Protein AF-A0A2W6ZX08-F1 (afdb_monomer_lite)

Sequence (67 aa):
MNDNDISNAKDPDLRASLGALRRAAQQARKTAIQTQTNLVIVKDGRMQRISADELRQQAKAEQKPQV

Foldseek 3Di:
DPLVPQCPDPDPVSNCVSVVVVVVVVVQLVVCLVVQHWDWDQDPNDIDIHGSVNSVVVVVVVPDPPD

pLDDT: mean 86.12, std 14.35, range [47.03, 97.81]

Radius of gyration: 14.45 Å; chains: 1; bounding box: 36×22×37 Å

Secondary structure (DSSP, 8-state):
--HHHHTT-SSHHHHHHHHHHHHHHHHHHHHHHHHT-PEEEEETTEEEEE-HHHHHHHHHHHHS---

Structure (mmCIF, N/CA/C/O backbone):
data_AF-A0A2W6ZX08-F1
#
_entry.id   AF-A0A2W6ZX08-F1
#
loop_
_atom_site.group_PDB
_atom_site.id
_atom_site.type_symbol
_atom_site.label_atom_id
_atom_site.label_alt_id
_atom_site.label_comp_id
_atom_site.label_asym_id
_atom_site.label_entity_id
_atom_site.label_seq_id
_atom_site.pdbx_PDB_ins_code
_atom_site.Cartn_x
_atom_site.Cartn_y
_atom_site.Cartn_z
_atom_site.occupancy
_atom_site.B_iso_or_equiv
_atom_site.auth_seq_id
_atom_site.auth_comp_id
_atom_site.auth_asym_id
_atom_site.auth_atom_id
_atom_site.pdbx_PDB_model_num
ATOM 1 N N . MET A 1 1 ? 10.821 -10.472 -4.886 1.00 48.69 1 MET A N 1
ATOM 2 C CA . MET A 1 1 ? 11.704 -9.352 -5.276 1.00 48.69 1 MET A CA 1
ATOM 3 C C . MET A 1 1 ? 12.681 -9.175 -4.129 1.00 48.69 1 MET A C 1
ATOM 5 O O . MET A 1 1 ? 12.214 -9.130 -3.001 1.00 48.69 1 MET A O 1
ATOM 9 N N . ASN A 1 2 ? 13.992 -9.215 -4.371 1.00 55.03 2 ASN A N 1
ATOM 10 C CA . ASN A 1 2 ? 14.969 -9.004 -3.301 1.00 55.03 2 ASN A CA 1
ATOM 11 C C . ASN A 1 2 ? 15.108 -7.495 -3.067 1.00 55.03 2 ASN A C 1
ATOM 13 O O . ASN A 1 2 ? 15.602 -6.780 -3.934 1.00 55.03 2 ASN A O 1
ATOM 17 N N . ASP A 1 3 ? 14.678 -7.003 -1.906 1.00 55.72 3 ASP A N 1
ATOM 18 C CA . ASP A 1 3 ? 14.729 -5.573 -1.549 1.00 55.72 3 ASP A CA 1
ATOM 19 C C . ASP A 1 3 ? 16.164 -5.004 -1.560 1.00 55.72 3 ASP A C 1
ATOM 21 O O . ASP A 1 3 ? 16.380 -3.814 -1.811 1.00 55.72 3 ASP A O 1
ATOM 25 N N . ASN A 1 4 ? 17.155 -5.874 -1.338 1.00 57.47 4 ASN A N 1
ATOM 26 C CA . ASN A 1 4 ? 18.580 -5.547 -1.389 1.00 57.47 4 ASN A CA 1
ATOM 27 C C . ASN A 1 4 ? 19.104 -5.299 -2.815 1.00 57.47 4 ASN A C 1
ATOM 29 O O . ASN A 1 4 ? 20.173 -4.716 -2.967 1.00 57.47 4 ASN A O 1
ATOM 33 N N . ASP A 1 5 ? 18.378 -5.713 -3.855 1.00 71.19 5 ASP A N 1
ATOM 34 C CA . ASP A 1 5 ? 18.869 -5.664 -5.239 1.00 71.19 5 ASP A CA 1
ATOM 35 C C . ASP A 1 5 ? 18.683 -4.269 -5.858 1.00 71.19 5 ASP A C 1
ATOM 37 O O . ASP A 1 5 ? 19.595 -3.697 -6.453 1.00 71.19 5 ASP A O 1
ATOM 41 N N . ILE A 1 6 ? 17.523 -3.641 -5.625 1.00 78.06 6 ILE A N 1
ATOM 42 C CA . ILE A 1 6 ? 17.218 -2.320 -6.200 1.00 78.06 6 ILE A CA 1
ATOM 43 C C . ILE A 1 6 ? 18.027 -1.190 -5.547 1.00 78.06 6 ILE A C 1
ATOM 45 O O . ILE A 1 6 ? 18.400 -0.222 -6.204 1.00 78.06 6 ILE A O 1
ATOM 49 N N . SER A 1 7 ? 18.374 -1.346 -4.266 1.00 73.94 7 SER A N 1
ATOM 50 C CA . SER A 1 7 ? 19.224 -0.392 -3.536 1.00 73.94 7 SER A CA 1
ATOM 51 C C . SER A 1 7 ? 20.679 -0.404 -4.019 1.00 73.94 7 SER A C 1
ATOM 53 O O . SER A 1 7 ? 21.432 0.514 -3.706 1.00 73.94 7 SER A O 1
ATOM 55 N N . ASN A 1 8 ? 21.068 -1.417 -4.797 1.00 80.12 8 ASN A N 1
ATOM 56 C CA . ASN A 1 8 ? 22.387 -1.557 -5.409 1.00 80.12 8 ASN A CA 1
ATOM 57 C C . ASN A 1 8 ? 22.349 -1.344 -6.932 1.00 80.12 8 ASN A C 1
ATOM 59 O O . ASN A 1 8 ? 23.332 -1.615 -7.623 1.00 80.12 8 ASN A O 1
ATOM 63 N N . ALA A 1 9 ? 21.231 -0.842 -7.472 1.00 83.12 9 ALA A N 1
ATOM 64 C CA . ALA A 1 9 ? 21.097 -0.592 -8.898 1.00 83.12 9 ALA A CA 1
ATOM 65 C C . ALA A 1 9 ? 22.188 0.369 -9.408 1.00 83.12 9 ALA A C 1
ATOM 67 O O . ALA A 1 9 ? 22.528 1.378 -8.770 1.00 83.12 9 ALA A O 1
ATOM 68 N N . LYS A 1 10 ? 22.726 0.052 -10.596 1.00 82.38 10 LYS A N 1
ATOM 69 C CA . LYS A 1 10 ? 23.670 0.921 -11.320 1.00 82.38 10 LYS A CA 1
ATOM 70 C C . LYS A 1 10 ? 23.032 2.270 -11.642 1.00 82.38 10 LYS A C 1
ATOM 72 O O . LYS A 1 10 ? 23.700 3.293 -11.543 1.00 82.38 10 LYS A O 1
ATOM 77 N N . ASP A 1 11 ? 21.744 2.242 -11.968 1.00 84.12 11 ASP A N 1
ATOM 78 C CA . ASP A 1 11 ? 20.926 3.421 -12.208 1.00 84.12 11 ASP A CA 1
ATOM 79 C C . ASP A 1 11 ? 20.633 4.163 -10.880 1.00 84.12 11 ASP A C 1
ATOM 81 O O . ASP A 1 11 ? 20.056 3.569 -9.957 1.00 84.12 11 ASP A O 1
ATOM 85 N N . PRO A 1 12 ? 21.041 5.440 -10.752 1.00 80.44 12 PRO A N 1
ATOM 86 C CA . PRO A 1 12 ? 20.793 6.249 -9.560 1.00 80.44 12 PRO A CA 1
ATOM 87 C C . PRO A 1 12 ? 19.307 6.455 -9.233 1.00 80.44 12 PRO A C 1
ATOM 89 O O . PRO A 1 12 ? 18.948 6.471 -8.051 1.00 80.44 12 PRO A O 1
ATOM 92 N N . ASP A 1 13 ? 18.440 6.567 -10.241 1.00 83.69 13 ASP A N 1
ATOM 93 C CA . ASP A 1 13 ? 17.010 6.820 -10.047 1.00 83.69 13 ASP A CA 1
ATOM 94 C C . ASP A 1 13 ? 16.318 5.578 -9.487 1.00 83.69 13 ASP A C 1
ATOM 96 O O . ASP A 1 13 ? 15.528 5.661 -8.540 1.00 83.69 13 ASP A O 1
ATOM 100 N N . LEU A 1 14 ? 16.688 4.395 -9.989 1.00 82.06 14 LEU A N 1
ATOM 101 C CA . LEU A 1 14 ? 16.217 3.127 -9.427 1.00 82.06 14 LEU A CA 1
ATOM 102 C C . LEU A 1 14 ? 16.657 2.967 -7.971 1.00 82.06 14 LEU A C 1
ATOM 104 O O . LEU A 1 14 ? 15.859 2.540 -7.136 1.00 82.06 14 LEU A O 1
ATOM 108 N N . ARG A 1 15 ? 17.878 3.385 -7.632 1.00 83.81 15 ARG A N 1
ATOM 109 C CA . ARG A 1 15 ? 18.378 3.337 -6.253 1.00 83.81 15 ARG A CA 1
ATOM 110 C C . ARG A 1 15 ? 17.555 4.207 -5.304 1.00 83.81 15 ARG A C 1
ATOM 112 O O . ARG A 1 15 ? 17.213 3.784 -4.199 1.00 83.81 15 ARG A O 1
ATOM 119 N N . ALA A 1 16 ? 17.210 5.415 -5.744 1.00 84.75 16 ALA A N 1
ATOM 120 C CA . AL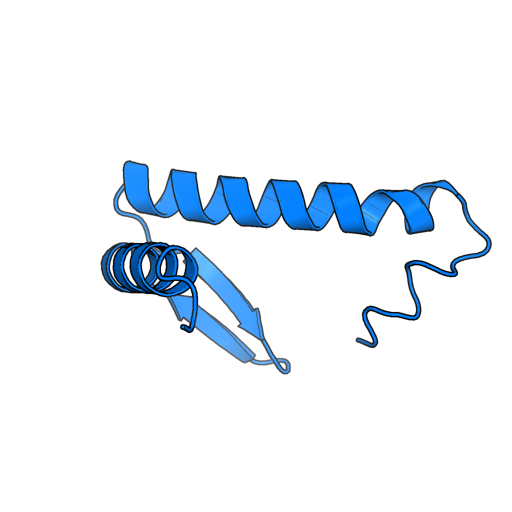A A 1 16 ? 16.403 6.352 -4.968 1.00 84.75 16 ALA A CA 1
ATOM 121 C C . ALA A 1 16 ? 14.916 5.947 -4.897 1.00 84.75 16 ALA A C 1
ATOM 123 O O . ALA A 1 16 ? 14.217 6.299 -3.935 1.00 84.75 16 ALA A O 1
ATOM 124 N N . SER A 1 17 ? 14.430 5.182 -5.882 1.00 88.25 17 SER A N 1
ATOM 125 C CA . SER A 1 17 ? 13.020 4.799 -6.009 1.00 88.25 17 SER A CA 1
ATOM 126 C C . SER A 1 17 ? 12.492 4.028 -4.796 1.00 88.25 17 SER A C 1
ATOM 128 O O . SER A 1 17 ? 11.365 4.274 -4.365 1.00 88.25 17 SER A O 1
ATOM 130 N N . LEU A 1 18 ? 13.305 3.174 -4.158 1.00 86.38 18 LEU A N 1
ATOM 131 C CA . LEU A 1 18 ? 12.865 2.386 -3.001 1.00 86.38 18 LEU A CA 1
ATOM 132 C C . LEU A 1 18 ? 12.424 3.278 -1.832 1.00 86.38 18 LEU A C 1
ATOM 134 O O . LEU A 1 18 ? 11.404 3.019 -1.189 1.00 86.38 18 LEU A O 1
ATOM 138 N N . GLY A 1 19 ? 13.159 4.362 -1.575 1.00 88.06 19 GLY A N 1
ATOM 139 C CA . GLY A 1 19 ? 12.790 5.336 -0.551 1.00 88.06 19 GLY A CA 1
ATOM 140 C C . GLY A 1 19 ? 11.475 6.043 -0.881 1.00 88.06 19 GLY A C 1
ATOM 141 O O . GLY A 1 19 ? 10.629 6.221 -0.002 1.00 88.06 19 GLY A O 1
ATOM 142 N N . ALA A 1 20 ? 11.272 6.408 -2.149 1.00 90.56 20 ALA A N 1
ATOM 143 C CA . ALA A 1 20 ? 10.028 7.015 -2.616 1.00 90.56 20 ALA A CA 1
ATOM 144 C C . ALA A 1 20 ? 8.833 6.056 -2.486 1.00 90.56 20 ALA A C 1
ATOM 146 O O . ALA A 1 20 ? 7.799 6.445 -1.942 1.00 90.56 20 ALA A O 1
ATOM 147 N N . LEU A 1 21 ? 8.996 4.792 -2.885 1.00 91.75 21 LEU A N 1
ATOM 148 C CA . LEU A 1 21 ? 7.967 3.755 -2.781 1.00 91.75 21 LEU A CA 1
ATOM 149 C C . LEU A 1 21 ? 7.584 3.467 -1.327 1.0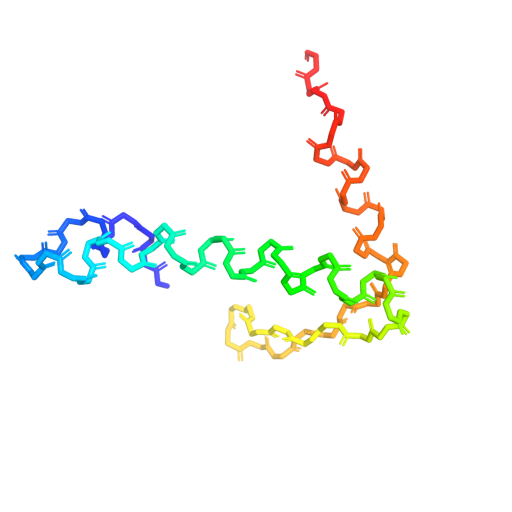0 91.75 21 LEU A C 1
ATOM 151 O O . LEU A 1 21 ? 6.399 3.368 -1.015 1.00 91.75 21 LEU A O 1
ATOM 155 N N . ARG A 1 22 ? 8.559 3.407 -0.409 1.00 90.69 22 ARG A N 1
ATOM 156 C CA . ARG A 1 22 ? 8.284 3.251 1.030 1.00 90.69 22 ARG A CA 1
ATOM 157 C C . ARG A 1 22 ? 7.445 4.406 1.571 1.00 90.69 22 ARG A C 1
ATOM 159 O O . ARG A 1 22 ? 6.466 4.167 2.274 1.00 90.69 22 ARG A O 1
ATOM 166 N N . ARG A 1 23 ? 7.776 5.651 1.209 1.00 93.50 23 ARG A N 1
ATOM 167 C CA . ARG A 1 23 ? 6.978 6.827 1.597 1.00 93.50 23 ARG A CA 1
ATOM 168 C C . ARG A 1 23 ? 5.572 6.784 1.002 1.00 93.50 23 ARG A C 1
ATOM 170 O O . ARG A 1 23 ? 4.610 7.045 1.719 1.00 93.50 23 ARG A O 1
ATOM 177 N N . ALA A 1 24 ? 5.446 6.420 -0.273 1.00 95.19 24 ALA A N 1
ATOM 178 C CA . ALA A 1 24 ? 4.155 6.285 -0.941 1.00 95.19 24 ALA A CA 1
ATOM 179 C C . ALA A 1 24 ? 3.281 5.213 -0.274 1.00 95.19 24 ALA A C 1
ATOM 181 O O . ALA A 1 24 ? 2.111 5.461 0.005 1.00 95.19 24 ALA A O 1
ATOM 182 N N . ALA A 1 25 ? 3.859 4.060 0.073 1.00 94.25 25 ALA A N 1
ATOM 183 C CA . ALA A 1 25 ? 3.158 2.999 0.788 1.00 94.25 25 ALA A CA 1
ATOM 184 C C . ALA A 1 25 ? 2.663 3.464 2.167 1.00 94.25 25 ALA A C 1
ATOM 186 O O . ALA A 1 25 ? 1.529 3.171 2.543 1.00 94.25 25 ALA A O 1
ATOM 187 N N . GLN A 1 26 ? 3.478 4.221 2.910 1.00 94.75 26 GLN A N 1
ATOM 188 C CA . GLN A 1 26 ? 3.069 4.791 4.198 1.00 94.75 26 GLN A CA 1
ATOM 189 C C . GLN A 1 26 ? 1.916 5.792 4.048 1.00 94.75 26 GLN A C 1
ATOM 191 O O . GLN A 1 26 ? 0.936 5.725 4.792 1.00 94.75 26 GLN A O 1
ATOM 196 N N . GLN A 1 27 ? 1.979 6.674 3.046 1.00 97.00 27 GLN A N 1
ATOM 197 C CA . GLN A 1 27 ? 0.882 7.600 2.757 1.00 97.00 27 GLN A CA 1
ATOM 198 C C . GLN A 1 27 ? -0.395 6.860 2.343 1.00 97.00 27 GLN A C 1
ATOM 200 O O . GLN A 1 27 ? -1.459 7.173 2.865 1.00 97.00 27 GLN A O 1
ATOM 205 N N . ALA A 1 28 ? -0.302 5.825 1.503 1.00 96.81 28 ALA A N 1
ATOM 206 C CA . ALA A 1 28 ? -1.456 5.025 1.095 1.00 96.81 28 ALA A CA 1
ATOM 207 C C . ALA A 1 28 ? -2.174 4.380 2.294 1.00 96.81 28 ALA A C 1
ATOM 209 O O . ALA A 1 28 ? -3.401 4.445 2.382 1.00 96.81 28 ALA A O 1
ATOM 210 N N . ARG A 1 29 ? -1.427 3.821 3.260 1.00 96.06 29 ARG A N 1
ATOM 211 C CA . ARG A 1 29 ? -2.010 3.284 4.506 1.00 96.06 29 ARG A CA 1
ATOM 212 C C . ARG A 1 29 ? -2.706 4.376 5.314 1.00 96.06 29 ARG A C 1
ATOM 214 O O . ARG A 1 29 ? -3.831 4.176 5.765 1.00 96.06 29 ARG A O 1
ATOM 221 N N . LYS A 1 30 ? -2.065 5.538 5.470 1.00 96.44 30 LYS A N 1
ATOM 222 C CA . LYS A 1 30 ? -2.642 6.680 6.190 1.00 96.44 30 LYS A CA 1
ATOM 223 C C . LYS A 1 30 ? -3.942 7.155 5.536 1.00 96.44 30 LYS A C 1
ATOM 225 O O . LYS A 1 30 ? -4.942 7.308 6.232 1.00 96.44 30 LYS A O 1
ATOM 230 N N . THR A 1 31 ? -3.951 7.332 4.216 1.00 97.56 31 THR A N 1
ATOM 231 C CA . THR A 1 31 ? -5.138 7.740 3.456 1.00 97.56 31 THR A CA 1
ATOM 232 C C . THR A 1 31 ? -6.260 6.713 3.572 1.00 97.56 31 THR A C 1
ATOM 234 O O . THR A 1 31 ? -7.400 7.100 3.819 1.00 97.56 31 THR A O 1
ATOM 237 N N . ALA A 1 32 ? -5.962 5.415 3.465 1.00 97.81 32 ALA A N 1
ATOM 238 C CA . ALA A 1 32 ? -6.959 4.354 3.626 1.00 97.81 32 ALA A CA 1
ATOM 239 C C . ALA A 1 32 ? -7.601 4.370 5.026 1.00 97.81 32 ALA A C 1
ATOM 241 O O . ALA A 1 32 ? -8.823 4.297 5.154 1.00 97.81 32 ALA A O 1
ATOM 242 N N . ILE A 1 33 ? -6.797 4.568 6.079 1.00 97.00 33 ILE A N 1
ATOM 243 C CA . ILE A 1 33 ? -7.296 4.725 7.454 1.00 97.00 33 ILE A CA 1
ATOM 244 C C . ILE A 1 33 ? -8.200 5.958 7.579 1.00 97.00 33 ILE A C 1
ATOM 246 O O . ILE A 1 33 ? -9.278 5.861 8.164 1.00 97.00 33 ILE A O 1
ATOM 250 N N . GLN A 1 34 ? -7.760 7.105 7.051 1.00 97.44 34 GLN A N 1
ATOM 251 C CA . GLN A 1 34 ? -8.473 8.385 7.155 1.00 97.44 34 GLN A CA 1
ATOM 252 C C . GLN A 1 34 ? -9.793 8.393 6.382 1.00 97.44 34 GLN A C 1
ATOM 254 O O . GLN A 1 34 ? -10.766 8.977 6.843 1.00 97.44 34 GLN A O 1
ATOM 259 N N . THR A 1 35 ? -9.827 7.740 5.223 1.00 97.62 35 THR A N 1
ATOM 260 C CA . THR A 1 35 ? -11.006 7.683 4.343 1.00 97.62 35 THR A CA 1
ATOM 261 C C . THR A 1 35 ? -11.890 6.466 4.601 1.00 97.62 35 THR A C 1
ATOM 263 O O . THR A 1 35 ? -12.895 6.293 3.922 1.00 97.62 35 THR A O 1
ATOM 266 N N . GLN A 1 36 ? -11.526 5.618 5.571 1.00 96.50 36 GLN A N 1
ATOM 267 C CA . GLN A 1 36 ? -12.234 4.377 5.898 1.00 96.50 36 GLN A CA 1
ATOM 268 C C . GLN A 1 36 ? -12.400 3.445 4.684 1.00 96.50 36 GLN A C 1
ATOM 270 O O . GLN A 1 36 ? -13.416 2.768 4.533 1.00 96.50 36 GLN A O 1
ATOM 275 N N . THR A 1 37 ? -11.386 3.394 3.820 1.00 97.38 37 THR A N 1
ATOM 276 C CA . THR A 1 37 ? -11.376 2.551 2.620 1.00 97.38 37 THR A CA 1
ATOM 277 C C . THR A 1 37 ? -10.443 1.354 2.778 1.00 97.38 37 THR A C 1
ATOM 279 O O . THR A 1 37 ? -9.556 1.323 3.632 1.00 97.38 37 THR A O 1
ATOM 282 N N . ASN A 1 38 ? -10.664 0.330 1.952 1.00 97.50 38 ASN A N 1
ATOM 283 C CA . ASN A 1 38 ? -9.790 -0.838 1.909 1.00 97.50 38 ASN A CA 1
ATOM 284 C C . ASN A 1 38 ? -8.530 -0.533 1.090 1.00 97.50 38 ASN A C 1
ATOM 286 O O . ASN A 1 38 ? -8.620 0.058 0.015 1.00 97.50 38 ASN A O 1
ATOM 290 N N . LEU A 1 39 ? -7.379 -1.023 1.547 1.00 97.19 39 LEU A N 1
ATOM 291 C CA . LEU A 1 39 ? -6.134 -1.013 0.785 1.00 97.19 39 LEU A CA 1
ATOM 292 C C . LEU A 1 39 ? -5.927 -2.383 0.135 1.00 97.19 39 LEU A C 1
ATOM 294 O O . LEU A 1 39 ? -5.894 -3.402 0.823 1.00 97.19 39 LEU A O 1
ATOM 298 N N . VAL A 1 40 ? -5.772 -2.414 -1.187 1.00 96.69 40 VAL A N 1
ATOM 299 C CA . VAL A 1 40 ? -5.448 -3.642 -1.924 1.00 96.69 40 VAL A CA 1
ATOM 300 C C . VAL A 1 40 ? -3.959 -3.645 -2.243 1.00 96.69 40 VAL A C 1
ATOM 302 O O . VAL A 1 40 ? -3.445 -2.687 -2.815 1.00 96.69 40 VAL A O 1
ATOM 305 N N . ILE A 1 41 ? -3.267 -4.718 -1.871 1.00 95.12 41 ILE A N 1
ATOM 306 C CA . ILE A 1 41 ? -1.848 -4.924 -2.167 1.00 95.12 41 ILE A CA 1
ATOM 307 C C . ILE A 1 41 ? -1.643 -6.257 -2.880 1.00 95.12 41 ILE A C 1
ATOM 309 O O . ILE A 1 41 ? -2.466 -7.165 -2.770 1.00 95.12 41 ILE A O 1
ATOM 313 N N . VAL A 1 42 ? -0.514 -6.396 -3.569 1.00 94.44 42 VAL A N 1
ATOM 314 C CA . VAL A 1 42 ? -0.043 -7.691 -4.063 1.00 94.44 42 VAL A CA 1
ATOM 315 C C . VAL A 1 42 ? 1.107 -8.140 -3.178 1.00 94.44 42 VAL A C 1
ATOM 317 O O . VAL A 1 42 ? 2.125 -7.455 -3.085 1.00 94.44 42 VAL A O 1
ATOM 320 N N . LYS A 1 43 ? 0.945 -9.288 -2.526 1.00 90.50 43 LYS A N 1
ATOM 321 C CA . LYS A 1 43 ? 1.983 -9.919 -1.711 1.00 90.50 43 LYS A CA 1
ATOM 322 C C . LYS A 1 43 ? 2.115 -11.372 -2.142 1.00 90.50 43 LYS A C 1
ATOM 324 O O . LYS A 1 43 ? 1.110 -12.066 -2.271 1.00 90.50 43 LYS A O 1
ATOM 329 N N . ASP A 1 44 ? 3.340 -11.802 -2.427 1.00 90.31 44 ASP A N 1
ATOM 330 C CA . ASP A 1 44 ? 3.642 -13.165 -2.888 1.00 90.31 44 ASP A CA 1
ATOM 331 C C . ASP A 1 44 ? 2.799 -13.586 -4.109 1.00 90.31 44 ASP A C 1
ATOM 333 O O . ASP A 1 44 ? 2.282 -14.698 -4.198 1.00 90.31 44 ASP A O 1
ATOM 337 N N . GLY A 1 45 ? 2.601 -12.645 -5.042 1.00 93.19 45 GLY A N 1
ATOM 338 C CA . GLY A 1 45 ? 1.808 -12.848 -6.258 1.00 93.19 45 GLY A CA 1
ATOM 339 C C . GLY A 1 45 ? 0.294 -12.931 -6.036 1.00 93.19 45 GLY A C 1
ATOM 340 O O . GLY A 1 45 ? -0.444 -13.185 -6.984 1.00 93.19 45 GLY A O 1
ATOM 341 N N . ARG A 1 46 ? -0.194 -12.710 -4.810 1.00 95.25 46 ARG A N 1
ATOM 342 C CA . ARG A 1 46 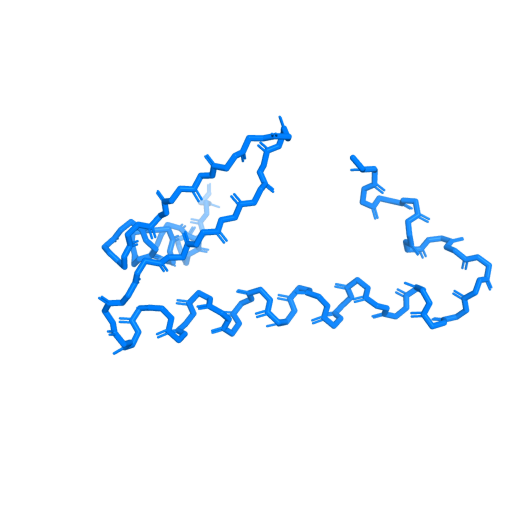? -1.619 -12.767 -4.470 1.00 95.25 46 ARG A CA 1
ATOM 343 C C . ARG A 1 46 ? -2.150 -11.393 -4.104 1.00 95.25 46 ARG A C 1
ATOM 345 O O . ARG A 1 46 ? -1.510 -10.643 -3.368 1.00 95.25 46 ARG A O 1
ATOM 352 N N . MET A 1 47 ? -3.353 -11.089 -4.585 1.00 96.19 47 MET A N 1
ATOM 353 C CA . MET A 1 47 ? -4.083 -9.908 -4.141 1.00 96.19 47 MET A CA 1
ATOM 354 C C . MET A 1 47 ? -4.556 -10.105 -2.702 1.00 96.19 47 MET A C 1
ATOM 356 O O . MET A 1 47 ? -5.219 -11.090 -2.382 1.00 96.19 47 MET A O 1
ATOM 360 N N . GLN A 1 48 ? -4.224 -9.150 -1.845 1.00 96.31 48 GLN A N 1
ATOM 361 C CA . GLN A 1 48 ? -4.671 -9.081 -0.464 1.00 96.31 48 GLN A CA 1
ATOM 362 C C . GLN A 1 48 ? -5.409 -7.767 -0.263 1.00 96.31 48 GLN A C 1
ATOM 364 O O . GLN A 1 48 ? -4.905 -6.699 -0.607 1.00 96.31 48 GLN A O 1
ATOM 369 N N . ARG A 1 49 ? -6.609 -7.848 0.304 1.00 97.12 49 ARG A N 1
ATOM 370 C CA . ARG A 1 49 ? -7.398 -6.683 0.691 1.00 97.12 49 ARG A CA 1
ATOM 371 C C . ARG A 1 49 ? -7.294 -6.518 2.198 1.00 97.12 49 ARG A C 1
ATOM 373 O O . ARG A 1 49 ? -7.634 -7.445 2.922 1.00 97.12 49 ARG A O 1
ATOM 380 N N . ILE A 1 50 ? -6.856 -5.345 2.634 1.00 97.00 50 ILE A N 1
ATOM 381 C CA . ILE A 1 50 ? -6.677 -4.988 4.039 1.00 97.00 50 ILE A CA 1
ATOM 382 C C . ILE A 1 50 ? -7.681 -3.887 4.370 1.00 97.00 50 ILE A C 1
ATOM 384 O O . ILE A 1 50 ? -7.743 -2.866 3.681 1.00 97.00 50 ILE A O 1
ATOM 388 N N . SER A 1 51 ? -8.481 -4.095 5.406 1.00 97.81 51 SER A N 1
ATOM 389 C CA . SER A 1 51 ? -9.441 -3.102 5.884 1.00 97.81 51 SER A CA 1
ATOM 390 C C . SER A 1 51 ? -8.760 -1.946 6.621 1.00 97.81 51 SER A C 1
ATOM 392 O O . SER A 1 51 ? -7.651 -2.071 7.147 1.00 97.81 51 SER A O 1
ATOM 394 N N . ALA A 1 52 ? -9.451 -0.808 6.715 1.00 96.62 52 ALA A N 1
ATOM 395 C CA . ALA A 1 52 ? -8.981 0.331 7.501 1.00 96.62 52 ALA A CA 1
ATOM 396 C C . ALA A 1 52 ? -8.765 -0.025 8.988 1.00 96.62 52 ALA A C 1
ATOM 398 O O . ALA A 1 52 ? -7.862 0.519 9.624 1.00 96.62 52 ALA A O 1
ATOM 399 N N . ASP A 1 53 ? -9.558 -0.949 9.542 1.00 96.62 53 ASP A N 1
ATOM 400 C CA . ASP A 1 53 ? -9.396 -1.444 10.913 1.00 96.62 53 ASP A CA 1
ATOM 401 C C . ASP A 1 53 ? -8.116 -2.254 11.098 1.00 96.62 53 ASP A C 1
ATOM 403 O O . ASP A 1 53 ? -7.351 -1.991 12.028 1.00 96.62 53 ASP A O 1
ATOM 407 N N . GLU A 1 54 ? -7.836 -3.185 10.189 1.00 95.94 54 GLU A N 1
ATOM 408 C CA . GLU A 1 54 ? -6.593 -3.960 10.207 1.00 95.94 54 GLU A CA 1
ATOM 409 C C . GLU A 1 54 ? -5.370 -3.048 10.062 1.00 95.94 54 GLU A C 1
ATOM 411 O O . GLU A 1 54 ? -4.397 -3.200 10.800 1.00 95.94 54 GLU A O 1
ATOM 416 N N . LEU A 1 55 ? -5.435 -2.036 9.189 1.00 95.50 55 LEU A N 1
ATOM 417 C CA . LEU A 1 55 ? -4.370 -1.038 9.049 1.00 95.50 55 LEU A CA 1
ATOM 418 C C . LEU A 1 55 ? -4.147 -0.236 10.341 1.00 95.50 55 LEU A C 1
ATOM 420 O O . LEU A 1 55 ? -3.002 0.031 10.709 1.00 95.50 55 LEU A O 1
ATOM 424 N N . ARG A 1 56 ? -5.214 0.127 11.067 1.00 94.81 56 ARG A N 1
ATOM 425 C CA . ARG A 1 56 ? -5.095 0.783 12.382 1.00 94.81 56 ARG A CA 1
ATOM 426 C C . ARG A 1 56 ? -4.419 -0.121 13.409 1.00 94.81 56 ARG A C 1
ATOM 428 O O . ARG A 1 56 ? -3.626 0.367 14.212 1.00 94.81 56 ARG A O 1
ATOM 435 N N . GLN A 1 57 ? -4.736 -1.414 13.408 1.00 94.31 57 GLN A N 1
ATOM 436 C CA . GLN A 1 57 ? -4.105 -2.378 14.311 1.00 94.31 57 GLN A CA 1
ATOM 437 C C . GLN A 1 57 ? -2.619 -2.556 13.986 1.00 94.31 57 GLN A C 1
ATOM 439 O O . GLN A 1 57 ? -1.796 -2.512 14.898 1.00 94.31 57 GLN A O 1
ATOM 444 N N . GLN A 1 58 ? -2.269 -2.661 12.702 1.00 91.50 58 GLN A N 1
ATOM 445 C CA . GLN A 1 58 ? -0.880 -2.729 12.238 1.00 91.50 58 GLN A CA 1
ATOM 446 C C . GLN A 1 58 ? -0.089 -1.484 12.654 1.00 91.50 58 GLN A C 1
ATOM 448 O O . GLN A 1 58 ? 0.962 -1.613 13.273 1.00 91.50 58 GLN A O 1
ATOM 453 N N . ALA A 1 59 ? -0.636 -0.282 12.438 1.00 88.56 59 ALA A N 1
ATOM 454 C CA . ALA A 1 59 ? 0.016 0.965 12.843 1.00 88.56 59 ALA A CA 1
ATOM 455 C C . ALA A 1 59 ? 0.251 1.050 14.363 1.00 88.56 59 ALA A C 1
ATOM 457 O O . ALA A 1 59 ? 1.270 1.573 14.805 1.00 88.56 59 ALA A O 1
ATOM 458 N N . LYS A 1 60 ? -0.673 0.518 15.176 1.00 88.88 60 LYS A N 1
ATOM 459 C CA . LYS A 1 60 ? -0.503 0.428 16.636 1.00 88.88 60 LYS A CA 1
ATOM 460 C C . LYS A 1 60 ? 0.548 -0.608 17.041 1.00 88.88 60 LYS A C 1
ATOM 462 O O . LYS A 1 60 ? 1.249 -0.39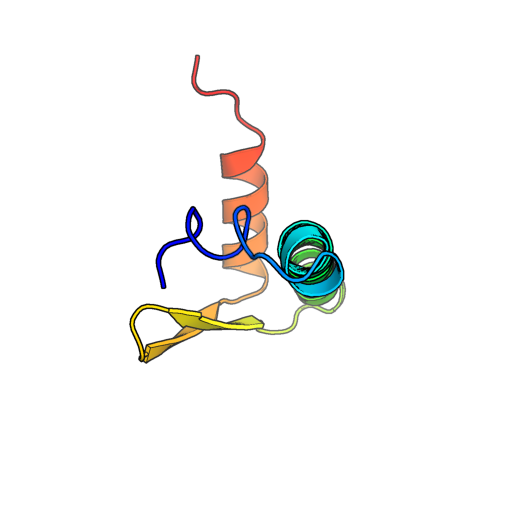2 18.024 1.00 88.88 60 LYS A O 1
ATOM 467 N N . ALA A 1 61 ? 0.639 -1.725 16.320 1.00 83.94 61 ALA A N 1
ATOM 468 C CA . ALA A 1 61 ? 1.631 -2.766 16.570 1.00 83.94 61 ALA A CA 1
ATOM 469 C C . ALA A 1 61 ? 3.050 -2.300 16.206 1.00 83.94 61 ALA A C 1
ATOM 471 O O . ALA A 1 61 ? 3.968 -2.520 16.986 1.00 83.94 61 ALA A O 1
ATOM 472 N N . GLU A 1 62 ? 3.212 -1.585 15.089 1.00 74.81 62 GLU A N 1
ATOM 473 C CA . GLU A 1 62 ? 4.490 -0.998 14.649 1.00 74.81 62 GLU A CA 1
ATOM 474 C C . GLU A 1 62 ? 5.004 0.110 15.588 1.00 74.81 62 GLU A C 1
ATOM 476 O O . GLU A 1 62 ? 6.200 0.382 15.629 1.00 74.81 62 GLU A O 1
ATOM 481 N N . GLN A 1 63 ? 4.114 0.749 16.358 1.00 66.31 63 GLN A N 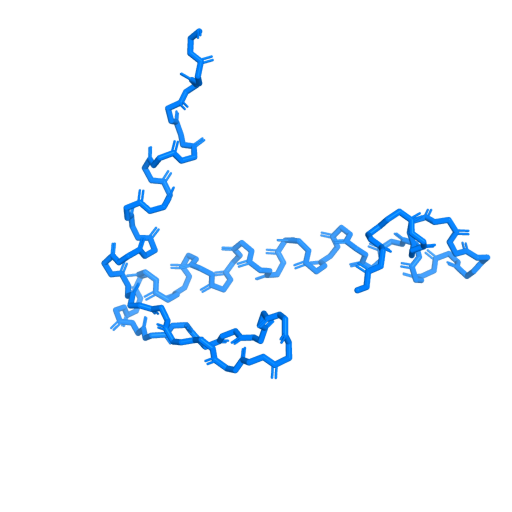1
ATOM 482 C CA . GLN A 1 63 ? 4.463 1.797 17.326 1.00 66.31 63 GLN A CA 1
ATOM 483 C C . GLN A 1 63 ? 4.869 1.268 18.702 1.00 66.31 63 GLN A C 1
ATOM 485 O O . GLN A 1 63 ? 5.454 2.023 19.475 1.00 66.31 63 GLN A O 1
ATOM 490 N N . LYS A 1 64 ? 4.563 0.009 19.042 1.00 51.44 64 LYS A N 1
ATOM 491 C CA . LYS A 1 64 ? 5.074 -0.597 20.275 1.00 51.44 64 LYS A CA 1
ATOM 492 C C . LYS A 1 64 ? 6.515 -1.032 20.008 1.00 51.44 64 LYS A C 1
ATOM 494 O O . LYS A 1 64 ? 6.699 -1.976 19.241 1.00 51.44 64 LYS A O 1
ATOM 499 N N . PRO A 1 65 ? 7.533 -0.396 20.617 1.00 50.16 65 PRO A N 1
ATOM 500 C CA . PRO A 1 65 ? 8.877 -0.935 20.559 1.00 50.16 65 PRO A CA 1
ATOM 501 C C . PRO A 1 65 ? 8.809 -2.319 21.196 1.00 50.16 65 PRO A C 1
ATOM 503 O O . PRO A 1 65 ? 8.283 -2.474 22.302 1.00 50.16 65 PRO A O 1
ATOM 506 N N . GLN A 1 66 ? 9.273 -3.325 20.468 1.00 53.72 66 GLN A N 1
ATOM 507 C CA . GLN A 1 66 ? 9.580 -4.615 21.054 1.00 53.72 66 GLN A CA 1
ATOM 508 C C . GLN A 1 66 ? 10.666 -4.350 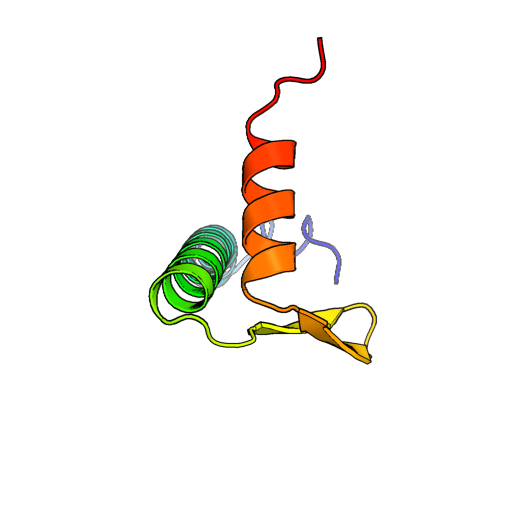22.105 1.00 53.72 66 GLN A C 1
ATOM 510 O O . GLN A 1 66 ? 11.764 -3.924 21.751 1.00 53.72 66 GLN A O 1
ATOM 515 N N . VAL A 1 67 ? 10.266 -4.439 23.377 1.00 47.03 67 VAL A N 1
ATOM 516 C CA . VAL A 1 67 ? 11.129 -4.289 24.557 1.00 47.03 67 VAL A CA 1
ATOM 517 C C . VAL A 1 67 ? 12.233 -5.332 24.577 1.00 47.03 67 VAL A C 1
ATOM 519 O O . VAL A 1 67 ? 11.971 -6.467 24.115 1.00 47.03 67 VAL A O 1
#